Protein AF-0000000085115815 (afdb_homodimer)

Foldseek 3Di:
DQVLLLVVLLVQFPCSVQWDWDWDDDPAEIEIEIEDDPVGVCRCQDDVRVNVVVSLVVVQVVCVPPRHHYYYHYDDPD/DQVLLLVVLLVQFPCSVQWDWDWDDDDAEIEIEIEDDPVGVCRCQDDVRVNVVVSLVVVQVVCVPPRHHYYYHYDDPD

pLDDT: mean 96.05, std 7.08, range [45.34, 98.94]

Sequence (156 aa):
MKPLIETIVKALVDHPEAVAVERREEETAVIYELSVHEDDTGKVIGKQGRTIQAIRTVVAAAAAGSPKRVVVQVKDKGMKPLIETIVKALVDHPEAVAVERREEETAVIYELSVHEDDTGKVIGKQGRTIQAIRTVVAAAAAGSPKRVVVQVKDKG

Nearest PDB structures (foldseek):
  1wh9-assembly1_A  TM=6.709E-01  e=2.114E-03  Homo sapiens
  8q87-assembly1_Ac  TM=7.155E-01  e=1.007E-02  Gallus gallus
  8ove-assembly1_AX  TM=6.582E-01  e=1.007E-02  Trypanosoma brucei brucei
  8rxx-assembly1_SC  TM=6.846E-01  e=1.083E-01  Leishmania major strain Friedlin
  7qiz-assembly1_NA  TM=5.490E-01  e=2.983E-02  Solanum lycopersicum

Solvent-accessible surface area (backbone atoms only — not comparable to full-atom values): 8781 Å² total; per-residue (Å²): 107,68,66,57,52,51,54,56,51,42,54,48,41,90,51,48,87,48,54,44,76,44,82,44,79,55,96,66,32,37,38,37,39,33,37,62,41,80,90,33,48,62,58,50,33,31,79,92,42,48,34,41,50,17,50,42,44,47,50,46,55,43,43,61,85,50,92,47,48,72,42,74,41,74,59,74,74,122,107,67,66,57,53,49,54,56,51,40,55,47,40,90,51,48,87,49,55,43,76,43,83,44,79,54,95,64,31,37,38,36,40,33,38,63,41,79,90,31,48,63,59,50,32,30,79,93,42,48,35,41,50,16,51,43,46,46,50,44,55,43,44,59,85,50,93,47,48,72,44,74,42,73,58,76,75,125

Organism: Geobacillus kaustophilus (strain HTA426) (NCBI:txid235909)

InterPro domains:
  IPR009019 K homology domain superfamily, prokaryotic type [SSF54814] (8-59)
  IPR015946 K homology domain-like, alpha/beta [G3DSA:3.30.300.20] (5-66)
  IPR020627 RNA-binding protein KhpA [MF_00088] (1-75)
  IPR020627 RNA-binding protein KhpA [PTHR34654] (1-76)
  IPR020627 RNA-binding protein KhpA [cd22533] (1-75)

Secondary structure (DSSP, 8-state):
-HHHHHHHHHTT-S-GGG-EEEEEE-SSEEEEEEE--GGGHHHHH-GGGHHHHHHHHHHHHHTTT-SSEEEEEE----/-HHHHHHHHHTT-S-GGG-EEEEEE-SSEEEEEEE--GGGHHHHH-GGGHHHHHHHHHHHHHTTT-SSEEEEEE----

Radius of gyration: 15.49 Å; Cα contacts (8 Å, |Δi|>4): 256; chains: 2; bounding box: 48×34×27 Å

Structure (mmCIF, N/CA/C/O backbone):
data_AF-0000000085115815-model_v1
#
loop_
_entity.id
_entity.type
_entity.pdbx_description
1 polymer 'RNA-binding protein KhpA'
#
loop_
_atom_site.group_PDB
_atom_site.id
_atom_site.type_symbol
_atom_site.label_atom_id
_atom_site.label_alt_id
_atom_site.label_comp_id
_atom_site.label_asym_id
_atom_site.label_entity_id
_atom_site.label_seq_id
_atom_site.pdbx_PDB_ins_code
_atom_site.Cartn_x
_atom_site.Cartn_y
_atom_site.Cartn_z
_atom_site.occupancy
_atom_site.B_iso_or_equiv
_atom_site.auth_seq_id
_atom_site.auth_comp_id
_atom_site.auth_asym_id
_atom_site.auth_atom_id
_atom_site.pdbx_PDB_model_num
ATOM 1 N N . MET A 1 1 ? -7.164 9.344 -1.394 1 93.69 1 MET A N 1
ATOM 2 C CA . MET A 1 1 ? -7.094 8.117 -0.603 1 93.69 1 MET A CA 1
ATOM 3 C C . MET A 1 1 ? -7.75 6.953 -1.338 1 93.69 1 MET A C 1
ATOM 5 O O . MET A 1 1 ? -7.184 5.863 -1.42 1 93.69 1 MET A O 1
ATOM 9 N N . LYS A 1 2 ? -8.914 7.324 -2.055 1 96.12 2 LYS A N 1
ATOM 10 C CA . LYS A 1 2 ? -9.625 6.277 -2.789 1 96.12 2 LYS A CA 1
ATOM 11 C C . LYS A 1 2 ? -8.75 5.688 -3.891 1 96.12 2 LYS A C 1
ATOM 13 O O . LYS A 1 2 ? -8.609 4.469 -3.992 1 96.12 2 LYS A O 1
ATOM 18 N N . PRO A 1 3 ? -8.062 6.539 -4.617 1 97.06 3 PRO A N 1
ATOM 19 C CA . PRO A 1 3 ? -7.215 5.977 -5.672 1 97.06 3 PRO A CA 1
ATOM 20 C C . PRO A 1 3 ? -6.074 5.125 -5.121 1 97.06 3 PRO A C 1
ATOM 22 O O . PRO A 1 3 ? -5.711 4.109 -5.723 1 97.06 3 PRO A O 1
ATOM 25 N N . LEU A 1 4 ? -5.566 5.535 -4.023 1 98.44 4 LEU A N 1
ATOM 26 C CA . LEU A 1 4 ? -4.492 4.773 -3.396 1 98.44 4 LEU A CA 1
ATOM 27 C C . LEU A 1 4 ? -4.973 3.381 -3 1 98.44 4 LEU A C 1
ATOM 29 O O . LEU A 1 4 ? -4.34 2.381 -3.346 1 98.44 4 LEU A O 1
ATOM 33 N N . ILE A 1 5 ? -6.105 3.291 -2.348 1 98.81 5 ILE A N 1
ATOM 34 C CA . ILE A 1 5 ? -6.664 2.014 -1.911 1 98.81 5 ILE A CA 1
ATOM 35 C C . ILE A 1 5 ? -6.934 1.127 -3.125 1 98.81 5 ILE A C 1
ATOM 37 O O . ILE A 1 5 ? -6.555 -0.046 -3.141 1 98.81 5 ILE A O 1
ATOM 41 N N . GLU A 1 6 ? -7.516 1.714 -4.121 1 98.75 6 GLU A N 1
ATOM 42 C CA . GLU A 1 6 ? -7.824 0.949 -5.324 1 98.75 6 GLU A CA 1
ATOM 43 C C . GLU A 1 6 ? -6.551 0.422 -5.984 1 98.75 6 GLU A C 1
ATOM 45 O O . GLU A 1 6 ? -6.492 -0.74 -6.391 1 98.75 6 GLU A O 1
ATOM 50 N N . THR A 1 7 ? -5.559 1.22 -6.055 1 98.62 7 THR A N 1
ATOM 51 C CA . THR A 1 7 ? -4.312 0.809 -6.691 1 98.62 7 THR A CA 1
ATOM 52 C C . THR A 1 7 ? -3.674 -0.348 -5.93 1 98.62 7 THR A C 1
ATOM 54 O O . THR A 1 7 ? -3.266 -1.344 -6.531 1 98.62 7 THR A O 1
ATOM 57 N N . ILE A 1 8 ? -3.645 -0.211 -4.645 1 98.88 8 ILE A N 1
ATOM 58 C CA . ILE A 1 8 ? -3.033 -1.257 -3.832 1 98.88 8 ILE A CA 1
ATOM 59 C C . ILE A 1 8 ? -3.814 -2.559 -3.99 1 98.88 8 ILE A C 1
ATOM 61 O O . ILE A 1 8 ? -3.24 -3.6 -4.316 1 98.88 8 ILE A O 1
ATOM 65 N N . VAL A 1 9 ? -5.121 -2.51 -3.854 1 98.94 9 VAL A N 1
ATOM 66 C CA . VAL A 1 9 ? -5.938 -3.719 -3.818 1 98.94 9 VAL A CA 1
ATOM 67 C C . VAL A 1 9 ? -5.949 -4.375 -5.195 1 98.94 9 VAL A C 1
ATOM 69 O O . VAL A 1 9 ? -5.895 -5.602 -5.305 1 98.94 9 VAL A O 1
ATOM 72 N N . LYS A 1 10 ? -5.973 -3.576 -6.266 1 98.81 10 LYS A N 1
ATOM 73 C CA . LYS A 1 10 ? -5.969 -4.125 -7.621 1 98.81 10 LYS A CA 1
ATOM 74 C C . LYS A 1 10 ? -4.684 -4.91 -7.891 1 98.81 10 LYS A C 1
ATOM 76 O O . LYS A 1 10 ? -4.688 -5.859 -8.672 1 98.81 10 LYS A O 1
ATOM 81 N N . ALA A 1 11 ? -3.652 -4.582 -7.188 1 98.31 11 ALA A N 1
ATOM 82 C CA . ALA A 1 11 ? -2.383 -5.281 -7.367 1 98.31 11 ALA A CA 1
ATOM 83 C C . ALA A 1 11 ? -2.387 -6.625 -6.645 1 98.31 11 ALA A C 1
ATOM 85 O O . ALA A 1 11 ? -1.53 -7.477 -6.898 1 98.31 11 ALA A O 1
ATOM 86 N N . LEU A 1 12 ? -3.352 -6.828 -5.832 1 98.38 12 LEU A N 1
ATOM 87 C CA . LEU A 1 12 ? -3.363 -8.008 -4.969 1 98.38 12 LEU A CA 1
ATOM 88 C C . LEU A 1 12 ? -4.32 -9.062 -5.508 1 98.38 12 LEU A C 1
ATOM 90 O O . LEU A 1 12 ? -4.227 -10.242 -5.141 1 98.38 12 LEU A O 1
ATOM 94 N N . VAL A 1 13 ? -5.223 -8.68 -6.441 1 98.44 13 VAL A N 1
ATOM 95 C CA . VAL A 1 13 ? -6.371 -9.555 -6.664 1 98.44 13 VAL A CA 1
ATOM 96 C C . VAL A 1 13 ? -6.348 -10.086 -8.094 1 98.44 13 VAL A C 1
ATOM 98 O O . VAL A 1 13 ? -5.672 -9.531 -8.961 1 98.44 13 VAL A O 1
ATOM 101 N N . ASP A 1 14 ? -7.141 -11.102 -8.289 1 98.06 14 ASP A N 1
ATOM 102 C CA . ASP A 1 14 ? -7.266 -11.719 -9.602 1 98.06 14 ASP A CA 1
ATOM 103 C C . ASP A 1 14 ? -8.352 -11.039 -10.43 1 98.06 14 ASP A C 1
ATOM 105 O O . ASP A 1 14 ? -8.367 -11.148 -11.656 1 98.06 14 ASP A O 1
ATOM 109 N N . HIS A 1 15 ? -9.344 -10.32 -9.797 1 98.62 15 HIS A N 1
ATOM 110 C CA . HIS A 1 15 ? -10.453 -9.656 -10.477 1 98.62 15 HIS A CA 1
ATOM 111 C C . HIS A 1 15 ? -10.438 -8.156 -10.219 1 98.62 15 HIS A C 1
ATOM 113 O O . HIS A 1 15 ? -11.336 -7.625 -9.57 1 98.62 15 HIS A O 1
ATOM 119 N N . PRO A 1 16 ? -9.461 -7.477 -10.781 1 98.81 16 PRO A N 1
ATOM 120 C CA . PRO A 1 16 ? -9.32 -6.039 -10.523 1 98.81 16 PRO A CA 1
ATOM 121 C C . PRO A 1 16 ? -10.547 -5.242 -10.953 1 98.81 16 PRO A C 1
ATOM 123 O O . PRO A 1 16 ? -10.828 -4.176 -10.398 1 98.81 16 PRO A O 1
ATOM 126 N N . GLU A 1 17 ? -11.258 -5.801 -11.898 1 98.69 17 GLU A N 1
ATOM 127 C CA . GLU A 1 17 ? -12.445 -5.105 -12.398 1 98.69 17 GLU A CA 1
ATOM 128 C C . GLU A 1 17 ? -13.547 -5.07 -11.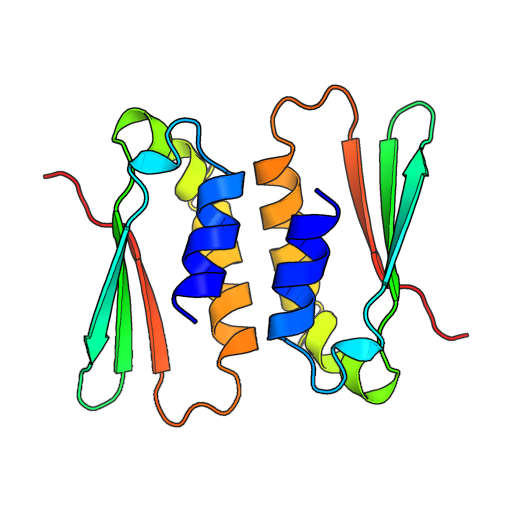336 1 98.69 17 GLU A C 1
ATOM 130 O O . GLU A 1 17 ? -14.469 -4.254 -11.422 1 98.69 17 GLU A O 1
ATOM 135 N N . ALA A 1 18 ? -13.484 -5.902 -10.359 1 98.56 18 ALA A N 1
ATOM 136 C CA . ALA A 1 18 ? -14.5 -6.004 -9.32 1 98.56 18 ALA A CA 1
ATOM 137 C C . ALA A 1 18 ? -14.148 -5.129 -8.117 1 98.56 18 ALA A C 1
ATOM 139 O O . ALA A 1 18 ? -14.93 -5.016 -7.176 1 98.56 18 ALA A O 1
ATOM 140 N N . VAL A 1 19 ? -13.008 -4.488 -8.109 1 98.81 19 VAL A N 1
ATOM 141 C CA . VAL A 1 19 ? -12.578 -3.666 -6.98 1 98.81 19 VAL A CA 1
ATOM 142 C C . VAL A 1 19 ? -13.336 -2.34 -6.988 1 98.81 1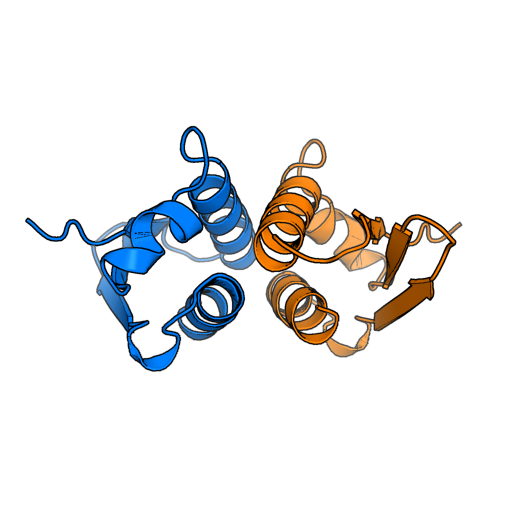9 VAL A C 1
ATOM 144 O O . VAL A 1 19 ? -13.367 -1.643 -8.008 1 98.81 19 VAL A O 1
ATOM 147 N N . ALA A 1 20 ? -13.961 -2.096 -5.906 1 98.38 20 ALA A N 1
ATOM 148 C CA . ALA A 1 20 ? -14.648 -0.818 -5.723 1 98.38 20 ALA A CA 1
ATOM 149 C C . ALA A 1 20 ? -14.438 -0.284 -4.309 1 98.38 20 ALA A C 1
ATOM 151 O O . ALA A 1 20 ? -14.336 -1.058 -3.354 1 98.38 20 ALA A O 1
ATOM 152 N N . VAL A 1 21 ? -14.344 0.979 -4.223 1 98.56 21 VAL A N 1
ATOM 153 C CA . VAL A 1 21 ? -14.227 1.658 -2.938 1 98.56 21 VAL A CA 1
ATOM 154 C C . VAL A 1 21 ? -15.32 2.721 -2.814 1 98.56 21 VAL A C 1
ATOM 156 O O . VAL A 1 21 ? -15.461 3.58 -3.689 1 98.56 21 VAL A O 1
ATOM 159 N N . GLU A 1 22 ? -16.062 2.592 -1.783 1 97.88 22 GLU A N 1
ATOM 160 C CA . GLU A 1 22 ? -17.047 3.613 -1.464 1 97.88 22 GLU A CA 1
ATOM 161 C C . GLU A 1 22 ? -16.609 4.469 -0.284 1 97.88 22 GLU A C 1
ATOM 163 O O . GLU A 1 22 ? -16.047 3.953 0.689 1 97.88 22 GLU A O 1
ATOM 168 N N . ARG A 1 23 ? -16.891 5.754 -0.469 1 97.31 23 ARG A N 1
ATOM 169 C CA . ARG A 1 23 ? -16.5 6.695 0.579 1 97.31 23 ARG A CA 1
ATOM 170 C C . ARG A 1 23 ? -17.719 7.168 1.362 1 97.31 23 ARG A C 1
ATOM 172 O O . ARG A 1 23 ? -18.719 7.605 0.773 1 97.31 23 ARG A O 1
ATOM 179 N N . ARG A 1 24 ? -17.688 6.895 2.662 1 96 24 ARG A N 1
ATOM 180 C CA . ARG A 1 24 ? -18.703 7.453 3.564 1 96 24 ARG A CA 1
ATOM 181 C C . ARG A 1 24 ? -18.047 8.336 4.625 1 96 24 ARG A C 1
ATOM 183 O O . ARG A 1 24 ? -17.016 7.973 5.195 1 96 24 ARG A O 1
ATOM 190 N N . GLU A 1 25 ? -18.719 9.508 4.773 1 94.69 25 GLU A N 1
ATOM 191 C CA . GLU A 1 25 ? -18.172 10.43 5.766 1 94.69 25 GLU A CA 1
ATOM 192 C C . GLU A 1 25 ? -19.078 10.516 6.992 1 94.69 25 GLU A C 1
ATOM 194 O O . GLU A 1 25 ? -20.297 10.617 6.863 1 94.69 25 GLU A O 1
ATOM 199 N N . GLU A 1 26 ? -18.469 10.266 8.07 1 95.19 26 GLU A N 1
ATOM 200 C CA . GLU A 1 26 ? -19.109 10.477 9.359 1 95.19 26 GLU A CA 1
ATOM 201 C C . GLU A 1 26 ? -18.547 11.711 10.062 1 95.19 26 GLU A C 1
ATOM 203 O O . GLU A 1 26 ? -17.703 12.414 9.516 1 95.19 26 GLU A O 1
ATOM 208 N N . GLU A 1 27 ? -19.078 12.047 11.203 1 94.5 27 GLU A N 1
ATOM 209 C CA . GLU A 1 27 ? -18.688 13.242 11.945 1 94.5 27 GLU A CA 1
ATOM 210 C C . GLU A 1 27 ? -17.188 13.234 12.25 1 94.5 27 GLU A C 1
ATOM 212 O O . GLU A 1 27 ? -16.5 14.234 12.039 1 94.5 27 GLU A O 1
ATOM 217 N N . THR A 1 28 ? -16.688 12.141 12.633 1 94.56 28 THR A N 1
ATOM 218 C CA . THR A 1 28 ? -15.32 12.141 13.141 1 94.56 28 THR A CA 1
ATOM 219 C C . THR A 1 28 ? -14.43 11.242 12.289 1 94.56 28 THR A C 1
ATOM 221 O O . THR A 1 28 ? -13.234 11.102 12.562 1 94.56 28 THR A O 1
ATOM 224 N N . ALA A 1 29 ? -15.109 10.633 11.219 1 96.44 29 ALA A N 1
ATOM 225 C CA . ALA A 1 29 ? -14.297 9.688 10.453 1 96.44 29 ALA A CA 1
ATOM 226 C C . ALA A 1 29 ? -14.727 9.641 8.992 1 96.44 29 ALA A C 1
ATOM 228 O O . ALA A 1 29 ? -15.867 9.977 8.664 1 96.44 29 ALA A O 1
ATOM 229 N N . VAL A 1 30 ? -13.812 9.359 8.148 1 97.19 30 VAL A N 1
ATOM 230 C CA . VAL A 1 30 ? -14.078 8.977 6.77 1 97.19 30 VAL A CA 1
ATOM 231 C C . VAL A 1 30 ? -13.875 7.473 6.602 1 97.19 30 VAL A C 1
ATOM 233 O O . VAL A 1 30 ? -12.812 6.945 6.938 1 97.19 30 VAL A O 1
ATOM 236 N N . ILE A 1 31 ? -14.93 6.762 6.137 1 97.81 31 ILE A N 1
ATOM 237 C CA . ILE A 1 31 ? -14.883 5.312 5.98 1 97.81 31 ILE A CA 1
ATOM 238 C C . ILE A 1 31 ? -14.781 4.957 4.5 1 97.81 31 ILE A C 1
ATOM 240 O O . ILE A 1 31 ? -15.586 5.418 3.686 1 97.81 31 ILE A O 1
ATOM 244 N N . TYR A 1 32 ? -13.758 4.238 4.188 1 98.31 32 TYR A N 1
ATOM 245 C CA . TYR A 1 32 ? -13.633 3.639 2.863 1 98.31 32 TYR A CA 1
ATOM 246 C C . TYR A 1 32 ? -14 2.162 2.895 1 98.31 32 TYR A C 1
ATOM 248 O O . TYR A 1 32 ? -13.289 1.35 3.49 1 98.31 32 TYR A O 1
ATOM 256 N N . GLU A 1 33 ? -15.086 1.868 2.232 1 98.56 33 GLU A N 1
ATOM 257 C CA . GLU A 1 33 ? -15.555 0.489 2.156 1 98.56 33 GLU A CA 1
ATOM 258 C C . GLU A 1 33 ? -15.094 -0.185 0.87 1 98.56 33 GLU A C 1
ATOM 260 O O . GLU A 1 33 ? -15.438 0.258 -0.229 1 98.56 33 GLU A O 1
ATOM 265 N N . LEU A 1 34 ? -14.445 -1.271 1.102 1 98.75 34 LEU A N 1
ATOM 266 C CA . LEU A 1 34 ? -13.812 -1.987 -0 1 98.75 34 LEU A CA 1
ATOM 267 C C . LEU A 1 34 ? -14.641 -3.203 -0.404 1 98.75 34 LEU A C 1
ATOM 269 O O . LEU A 1 34 ? -15.016 -4.012 0.447 1 98.75 34 LEU A O 1
ATOM 273 N N . SER A 1 35 ? -14.914 -3.262 -1.724 1 98.56 35 SER A N 1
ATOM 274 C CA . SER A 1 35 ? -15.547 -4.438 -2.305 1 98.56 35 SER A CA 1
ATOM 275 C C . SER A 1 35 ? -14.625 -5.129 -3.307 1 98.56 35 SER A C 1
ATOM 277 O O . SER A 1 35 ? -14.008 -4.469 -4.145 1 98.56 35 SER A O 1
ATOM 279 N N . VAL A 1 36 ? -14.594 -6.449 -3.133 1 98.69 36 VAL A N 1
ATOM 280 C CA . VAL A 1 36 ? -13.797 -7.262 -4.047 1 98.69 36 VAL A CA 1
ATOM 281 C C . VAL A 1 36 ? -14.57 -8.516 -4.445 1 98.69 36 VAL A C 1
ATOM 283 O O . VAL A 1 36 ? -15.609 -8.82 -3.855 1 98.69 36 VAL A O 1
ATOM 286 N N . HIS A 1 37 ? -14.086 -9.148 -5.477 1 98.31 37 HIS A N 1
ATOM 287 C CA . HIS A 1 37 ? -14.656 -10.438 -5.832 1 98.31 37 HIS A CA 1
ATOM 288 C C . HIS A 1 37 ? -14.539 -11.43 -4.676 1 98.31 37 HIS A C 1
ATOM 290 O O . HIS A 1 37 ? -13.539 -11.438 -3.957 1 98.31 37 HIS A O 1
ATOM 296 N N . GLU A 1 38 ? -15.508 -12.328 -4.543 1 97.56 38 GLU A N 1
ATOM 297 C CA . GLU A 1 38 ? -15.539 -13.273 -3.438 1 97.56 38 GLU A CA 1
ATOM 298 C C . GLU A 1 38 ? -14.305 -14.164 -3.438 1 97.56 38 GLU A C 1
ATOM 300 O O . GLU A 1 38 ? -13.789 -14.523 -2.375 1 97.56 38 GLU A O 1
ATOM 305 N N . ASP A 1 39 ? -13.828 -14.484 -4.555 1 97.5 39 ASP A N 1
ATOM 306 C CA . ASP A 1 39 ? -12.664 -15.359 -4.695 1 97.5 39 ASP A CA 1
ATOM 307 C C . ASP A 1 39 ? -11.398 -14.664 -4.203 1 97.5 39 ASP A C 1
ATOM 309 O O . ASP A 1 39 ? -10.375 -15.32 -3.977 1 97.5 39 ASP A O 1
ATOM 313 N N . ASP A 1 40 ? -11.484 -13.258 -4.098 1 97.88 40 ASP A N 1
ATOM 314 C CA . ASP A 1 40 ? -10.281 -12.477 -3.818 1 97.88 40 ASP A CA 1
ATOM 315 C C . ASP A 1 40 ? -10.242 -12.031 -2.359 1 97.88 40 ASP A C 1
ATOM 317 O O . ASP A 1 40 ? -9.25 -11.461 -1.905 1 97.88 40 ASP A O 1
ATOM 321 N N . THR A 1 41 ? -11.273 -12.305 -1.562 1 97.94 41 THR A N 1
ATOM 322 C CA . THR A 1 41 ? -11.367 -11.805 -0.194 1 97.94 41 THR A CA 1
ATOM 323 C C . THR A 1 41 ? -10.195 -12.297 0.646 1 97.94 41 THR A C 1
ATOM 325 O O . THR A 1 41 ? -9.602 -11.531 1.407 1 97.94 41 THR A O 1
ATOM 328 N N . GLY A 1 42 ? -9.844 -13.516 0.434 1 97.31 42 GLY A N 1
ATOM 329 C CA . GLY A 1 42 ? -8.727 -14.086 1.177 1 97.31 42 GLY A CA 1
ATOM 330 C C . GLY A 1 42 ? -7.41 -13.398 0.885 1 97.31 42 GLY A C 1
ATOM 331 O O . GLY A 1 42 ? -6.59 -13.211 1.785 1 97.31 42 GLY A O 1
ATOM 332 N N . LYS A 1 43 ? -7.227 -12.914 -0.299 1 97.44 43 LYS A N 1
ATOM 333 C CA . LYS A 1 43 ? -6 -12.227 -0.693 1 97.44 43 LYS A CA 1
ATOM 334 C C . LYS A 1 43 ? -5.922 -10.836 -0.076 1 97.44 43 LYS A C 1
ATOM 336 O O . LYS A 1 43 ? -4.84 -10.375 0.295 1 97.44 43 LYS A O 1
ATOM 341 N N . VAL A 1 44 ? -7.035 -10.219 0.047 1 98.56 44 VAL A N 1
ATOM 342 C CA . VAL A 1 44 ? -7.082 -8.859 0.575 1 98.56 44 VAL A CA 1
ATOM 343 C C . VAL A 1 44 ? -6.93 -8.891 2.094 1 98.56 44 VAL A C 1
ATOM 345 O O . VAL A 1 44 ? -6.234 -8.055 2.672 1 98.56 44 VAL A O 1
ATOM 348 N N . ILE A 1 45 ? -7.574 -9.867 2.697 1 98.38 45 ILE A N 1
ATOM 349 C CA . ILE A 1 45 ? -7.512 -9.969 4.152 1 98.38 45 ILE A CA 1
ATOM 350 C C . ILE A 1 45 ? -6.141 -10.492 4.57 1 98.38 45 ILE A C 1
ATOM 352 O O . ILE A 1 45 ? -5.492 -9.93 5.453 1 98.38 45 ILE A O 1
ATOM 356 N N . GLY A 1 46 ? -5.641 -11.57 3.91 1 97.62 46 GLY A N 1
ATOM 357 C CA . GLY A 1 46 ? -4.379 -12.219 4.238 1 97.62 46 GLY A CA 1
ATOM 358 C C . GLY A 1 46 ? -4.473 -13.125 5.449 1 97.62 46 GLY A C 1
ATOM 359 O O . GLY A 1 46 ? -5.453 -13.078 6.199 1 97.62 46 GLY A O 1
ATOM 360 N N . LYS A 1 47 ? -3.439 -13.953 5.57 1 96.62 47 LYS A N 1
ATOM 361 C CA . LYS A 1 47 ? -3.381 -14.828 6.738 1 96.62 47 LYS A CA 1
ATOM 362 C C . LYS A 1 47 ? -3.395 -14.023 8.031 1 96.62 47 LYS A C 1
ATOM 364 O O . LYS A 1 47 ? -2.604 -13.094 8.203 1 96.62 47 LYS A O 1
ATOM 369 N N . GLN A 1 48 ? -4.406 -14.289 8.891 1 97.69 48 GLN A N 1
ATOM 370 C CA . GLN A 1 48 ? -4.559 -13.609 10.172 1 97.69 48 GLN A CA 1
ATOM 371 C C . GLN A 1 48 ? -4.793 -12.109 9.977 1 97.69 48 GLN A C 1
ATOM 373 O O . GLN A 1 48 ? -4.355 -11.297 10.789 1 97.69 48 GLN A O 1
ATOM 378 N N . GLY A 1 49 ? -5.293 -11.664 8.891 1 98.31 49 GLY A N 1
ATOM 379 C CA . GLY A 1 49 ? -5.605 -10.273 8.609 1 98.31 49 GLY A CA 1
ATOM 380 C C . GLY A 1 49 ? -4.371 -9.422 8.359 1 98.31 49 GLY A C 1
ATOM 381 O O . GLY A 1 49 ? 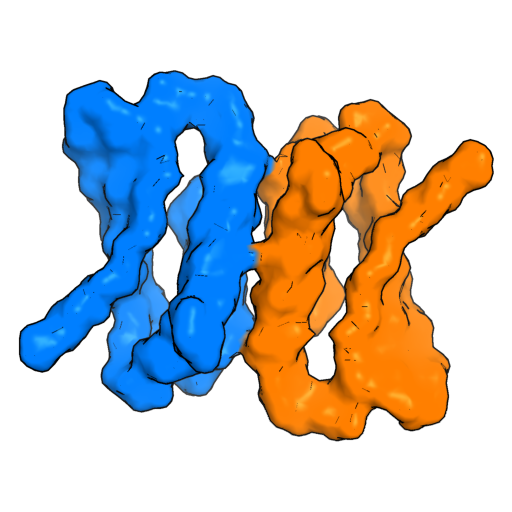-4.422 -8.195 8.484 1 98.31 49 GLY A O 1
ATOM 382 N N . ARG A 1 50 ? -3.32 -9.977 7.984 1 98.56 50 ARG A N 1
ATOM 383 C CA . ARG A 1 50 ? -2.041 -9.281 7.875 1 98.56 50 ARG A CA 1
ATOM 384 C C . ARG A 1 50 ? -2.055 -8.297 6.711 1 98.56 50 ARG A C 1
ATOM 386 O O . ARG A 1 50 ? -1.59 -7.16 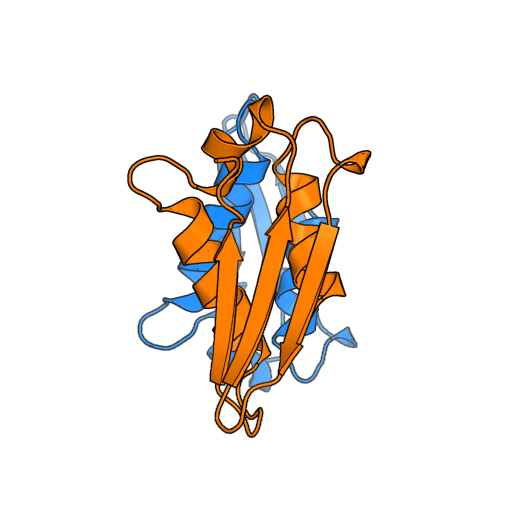6.852 1 98.56 50 ARG A O 1
ATOM 393 N N . THR A 1 51 ? -2.578 -8.664 5.652 1 98.81 51 THR A N 1
ATOM 394 C CA . THR A 1 51 ? -2.549 -7.812 4.469 1 98.81 51 THR A CA 1
ATOM 395 C C . THR A 1 51 ? -3.479 -6.617 4.645 1 98.81 51 THR A C 1
ATOM 397 O O . THR A 1 51 ? -3.094 -5.477 4.367 1 98.81 51 THR A O 1
ATOM 400 N N . ILE A 1 52 ? -4.691 -6.848 5.168 1 98.88 52 ILE A N 1
ATOM 401 C CA . ILE A 1 52 ? -5.645 -5.758 5.34 1 98.88 52 ILE A CA 1
ATOM 402 C C . ILE A 1 52 ? -5.133 -4.785 6.398 1 98.88 52 ILE A C 1
ATOM 404 O O . ILE A 1 52 ? -5.328 -3.572 6.281 1 98.88 52 ILE A O 1
ATOM 408 N N . GLN A 1 53 ? -4.438 -5.281 7.348 1 98.88 53 GLN A N 1
ATOM 409 C CA . GLN A 1 53 ? -3.848 -4.402 8.352 1 98.88 53 GLN A CA 1
ATOM 410 C C . GLN A 1 53 ? -2.727 -3.559 7.754 1 98.88 53 GLN A C 1
ATOM 412 O O . GLN A 1 53 ? -2.584 -2.381 8.094 1 98.88 53 GLN A O 1
ATOM 417 N N . ALA A 1 54 ? -1.979 -4.164 6.852 1 98.94 54 ALA A N 1
ATOM 418 C CA . ALA A 1 54 ? -0.92 -3.418 6.18 1 98.94 54 ALA A CA 1
ATOM 419 C C . ALA A 1 54 ? -1.501 -2.307 5.309 1 98.94 54 ALA A C 1
ATOM 421 O O . ALA A 1 54 ? -0.993 -1.184 5.305 1 98.94 54 ALA A O 1
ATOM 422 N N . ILE A 1 55 ? -2.568 -2.629 4.629 1 98.94 55 ILE A N 1
ATOM 423 C CA . ILE A 1 55 ? -3.24 -1.63 3.805 1 98.94 55 ILE A CA 1
ATOM 424 C C . ILE A 1 55 ? -3.742 -0.488 4.688 1 98.94 55 ILE A C 1
ATOM 426 O O . ILE A 1 55 ? -3.518 0.686 4.383 1 98.94 55 ILE A O 1
ATOM 430 N N . ARG A 1 56 ? -4.348 -0.834 5.789 1 98.81 56 ARG A N 1
ATOM 431 C CA . ARG A 1 56 ? -4.848 0.176 6.719 1 98.81 56 ARG A CA 1
ATOM 432 C C . ARG A 1 56 ? -3.711 1.041 7.25 1 98.81 56 ARG A C 1
ATOM 434 O O . ARG A 1 56 ? -3.857 2.258 7.379 1 98.81 56 ARG A O 1
ATOM 441 N N . THR A 1 57 ? -2.561 0.471 7.531 1 98.81 57 THR A N 1
ATOM 442 C CA . THR A 1 57 ? -1.407 1.217 8.023 1 98.81 57 THR A CA 1
ATOM 443 C C . THR A 1 57 ? -0.909 2.199 6.965 1 98.81 57 THR A C 1
ATOM 445 O O . THR A 1 57 ? -0.642 3.363 7.27 1 98.81 57 THR A O 1
ATOM 448 N N . VAL A 1 58 ? -0.824 1.729 5.734 1 98.75 58 VAL A N 1
ATOM 449 C CA . VAL A 1 58 ? -0.385 2.586 4.641 1 98.75 58 VAL A CA 1
ATOM 450 C C . VAL A 1 58 ? -1.368 3.74 4.461 1 98.75 58 VAL A C 1
ATOM 452 O O . VAL A 1 58 ? -0.959 4.895 4.316 1 98.75 58 VAL A O 1
ATOM 455 N N . VAL A 1 59 ? -2.648 3.439 4.543 1 98.56 59 VAL A N 1
ATOM 456 C CA . VAL A 1 59 ? -3.684 4.449 4.34 1 98.56 59 VAL A CA 1
ATOM 457 C C . VAL A 1 59 ? -3.656 5.453 5.488 1 98.56 59 VAL A C 1
ATOM 459 O O . VAL A 1 59 ? -3.752 6.664 5.266 1 98.56 59 VAL A O 1
ATOM 462 N N . ALA A 1 60 ? -3.473 4.953 6.68 1 97.81 60 ALA A N 1
ATOM 463 C CA . ALA A 1 60 ? -3.377 5.848 7.832 1 97.81 60 ALA A CA 1
ATOM 464 C C . ALA A 1 60 ? -2.176 6.777 7.703 1 97.81 60 ALA A C 1
ATOM 466 O O . ALA A 1 60 ? -2.271 7.969 8.008 1 97.81 60 ALA A O 1
ATOM 467 N N . ALA A 1 61 ? -1.089 6.246 7.27 1 97.81 61 ALA A N 1
ATOM 468 C CA . ALA A 1 61 ? 0.112 7.059 7.09 1 97.81 61 ALA A CA 1
ATOM 469 C C . ALA A 1 61 ? -0.1 8.117 6.016 1 97.81 61 ALA A C 1
ATOM 471 O O . ALA A 1 61 ? 0.331 9.266 6.168 1 97.81 61 ALA A O 1
ATOM 472 N N . ALA A 1 62 ? -0.779 7.734 4.98 1 97.56 62 ALA A N 1
ATOM 473 C CA . ALA A 1 62 ? -1.059 8.664 3.889 1 97.56 62 ALA A CA 1
ATOM 474 C C . ALA A 1 62 ? -2.025 9.758 4.332 1 97.56 62 ALA A C 1
ATOM 476 O O . ALA A 1 62 ? -1.977 10.883 3.824 1 97.56 62 ALA A O 1
ATOM 477 N N . ALA A 1 63 ? -2.84 9.398 5.25 1 96.31 63 ALA A N 1
ATOM 478 C CA . ALA A 1 63 ? -3.865 10.328 5.727 1 96.31 63 ALA A CA 1
ATOM 479 C C . ALA A 1 63 ? -3.352 11.156 6.898 1 96.31 63 ALA A C 1
ATOM 481 O O . ALA A 1 63 ? -4.117 11.891 7.531 1 96.31 63 ALA A O 1
ATOM 482 N N . ALA A 1 64 ? -2.023 10.945 7.109 1 91.25 64 ALA A N 1
ATOM 483 C CA . ALA A 1 64 ? -1.459 11.703 8.219 1 91.25 64 ALA A CA 1
ATOM 484 C C . ALA A 1 64 ? -1.68 13.203 8.039 1 91.25 64 ALA A C 1
ATOM 486 O O . ALA A 1 64 ? -1.444 13.742 6.949 1 91.25 64 ALA A O 1
ATOM 487 N N . GLY A 1 65 ? -2.332 13.812 8.961 1 87.06 65 GLY A N 1
ATOM 488 C CA . GLY A 1 65 ? -2.635 15.227 8.891 1 87.06 65 GLY A CA 1
ATOM 489 C C . GLY A 1 65 ? -4.086 15.516 8.555 1 87.06 65 GLY A C 1
ATOM 490 O O . GLY A 1 65 ? -4.512 16.672 8.555 1 87.06 65 GLY A O 1
ATOM 491 N N . SER A 1 66 ? -4.77 14.531 8.039 1 87.94 66 SER A N 1
ATOM 492 C CA . SER A 1 66 ? -6.191 14.695 7.746 1 87.94 66 SER A CA 1
ATOM 493 C C . SER A 1 66 ? -6.969 15.094 8.992 1 87.94 66 SER A C 1
ATOM 495 O O . SER A 1 66 ? -6.664 14.633 10.094 1 87.94 66 SER A O 1
ATOM 497 N N . PRO A 1 67 ? -7.824 15.891 8.797 1 90.5 67 PRO A N 1
ATOM 498 C CA . PRO A 1 67 ? -8.609 16.344 9.945 1 90.5 67 PRO A CA 1
ATOM 499 C C . PRO A 1 67 ? -9.445 15.234 10.57 1 90.5 67 PRO A C 1
ATOM 501 O O . PRO A 1 67 ? -9.781 15.305 11.758 1 90.5 67 PRO A O 1
ATOM 504 N N . LYS A 1 68 ? -9.828 14.242 9.742 1 93.69 68 LYS A N 1
ATOM 505 C CA . LYS A 1 68 ? -10.641 13.133 10.234 1 93.69 68 LYS A CA 1
ATOM 506 C C . LYS A 1 68 ? -9.859 11.82 10.188 1 93.69 68 LYS A C 1
ATOM 508 O O . LYS A 1 68 ? -8.945 11.672 9.383 1 93.69 68 LYS A O 1
ATOM 513 N N . ARG A 1 69 ? -10.344 10.914 11.102 1 95.44 69 ARG A N 1
ATOM 514 C CA . ARG A 1 69 ? -9.828 9.555 11.086 1 95.44 69 ARG A CA 1
ATOM 515 C C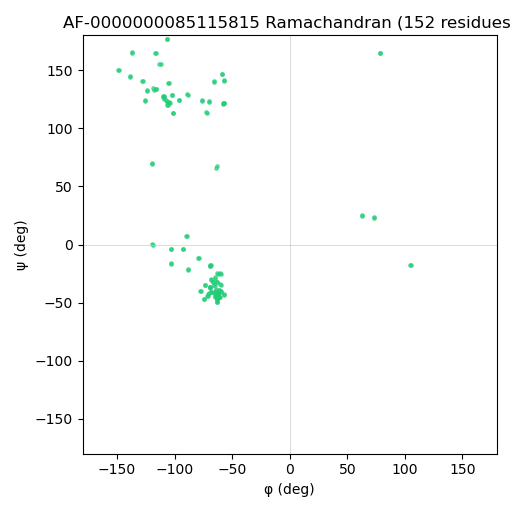 . ARG A 1 69 ? -10.211 8.836 9.797 1 95.44 69 ARG A C 1
ATOM 517 O O . ARG A 1 69 ? -11.328 8.992 9.305 1 95.44 69 ARG A O 1
ATOM 524 N N . VAL A 1 70 ? -9.289 8.07 9.273 1 97.5 70 VAL A N 1
ATOM 525 C CA . VAL A 1 70 ? -9.562 7.309 8.055 1 97.5 70 VAL A CA 1
ATOM 526 C C . VAL A 1 70 ? -9.648 5.82 8.391 1 97.5 70 VAL A C 1
ATOM 528 O O . VAL A 1 70 ? -8.758 5.273 9.047 1 97.5 70 VAL A O 1
ATOM 531 N N . VAL A 1 71 ? -10.742 5.195 7.961 1 97.31 71 VAL A N 1
ATOM 532 C CA . VAL A 1 71 ? -10.977 3.781 8.234 1 97.31 71 VAL A CA 1
ATOM 533 C C . VAL A 1 71 ? -11.195 3.027 6.926 1 97.31 71 VAL A C 1
ATOM 535 O O . VAL A 1 71 ? -11.945 3.48 6.062 1 97.31 71 VAL A O 1
ATOM 538 N N . VAL A 1 72 ? -10.531 1.943 6.801 1 98.44 72 VAL A N 1
ATOM 539 C CA . VAL A 1 72 ? -10.742 1.046 5.672 1 98.44 72 VAL A CA 1
ATOM 540 C C . VAL A 1 72 ? -11.438 -0.229 6.145 1 98.44 72 VAL A C 1
ATOM 542 O O . VAL A 1 72 ? -10.977 -0.88 7.086 1 98.44 72 VAL A O 1
ATOM 545 N N . GLN A 1 73 ? -12.508 -0.53 5.492 1 97.69 73 GLN A N 1
ATOM 546 C CA . GLN A 1 73 ? -13.258 -1.74 5.82 1 97.69 73 GLN A CA 1
ATOM 547 C C . GLN A 1 73 ? -13.508 -2.586 4.574 1 97.69 73 GLN A C 1
ATOM 549 O O . GLN A 1 73 ? -13.781 -2.051 3.5 1 97.69 73 GLN A O 1
ATOM 554 N N . VAL A 1 74 ? -13.398 -3.879 4.754 1 97.56 74 VAL A N 1
ATOM 555 C CA . VAL A 1 74 ? -13.766 -4.793 3.68 1 97.56 74 VAL A CA 1
ATOM 556 C C . VAL A 1 74 ? -15.25 -5.141 3.781 1 97.56 74 VAL A C 1
ATOM 558 O O . VAL A 1 74 ? -15.727 -5.535 4.848 1 97.56 74 VAL A O 1
ATOM 561 N N . LYS A 1 75 ? -15.859 -4.973 2.674 1 94.06 75 LYS A N 1
ATOM 562 C CA . LYS A 1 75 ? -17.297 -5.266 2.648 1 94.06 75 LYS A CA 1
ATOM 563 C C . LYS A 1 75 ? -17.547 -6.766 2.773 1 94.06 75 LYS A C 1
ATOM 565 O O . LYS A 1 75 ? -16.938 -7.566 2.062 1 94.06 75 LYS A O 1
ATOM 570 N N . ASP A 1 76 ? -18.328 -7.145 3.801 1 81.56 76 ASP A N 1
ATOM 571 C CA . ASP A 1 76 ? -18.719 -8.531 4.031 1 81.56 76 ASP A CA 1
ATOM 572 C C . ASP A 1 76 ? -19.734 -9 2.998 1 81.56 76 ASP A C 1
ATOM 574 O O . ASP A 1 76 ? -20.594 -8.219 2.57 1 81.56 76 ASP A O 1
ATOM 578 N N . LYS A 1 77 ? -19.375 -9.961 2.117 1 71.62 77 LYS A N 1
ATOM 579 C CA . LYS A 1 77 ? -20.453 -10.484 1.293 1 71.62 77 LYS A CA 1
ATOM 580 C C . LYS A 1 77 ? -21.5 -11.195 2.148 1 71.62 77 LYS A C 1
ATOM 582 O O . LYS A 1 77 ? -21.156 -12.023 2.994 1 71.62 77 LYS A O 1
ATOM 587 N N . GLY A 1 78 ? -22.219 -10.734 2.947 1 45.91 78 GLY A N 1
ATOM 588 C CA . GLY A 1 78 ? -23.219 -11.602 3.547 1 45.91 78 GLY A CA 1
ATOM 589 C C . GLY A 1 78 ? -23.172 -13.023 3.008 1 45.91 78 GLY A C 1
ATOM 590 O O . GLY A 1 78 ? -22.672 -13.258 1.905 1 45.91 78 GLY A O 1
ATOM 591 N N . MET B 1 1 ? 5.461 -4.352 -9.891 1 93.69 1 MET B N 1
ATOM 592 C CA . MET B 1 1 ? 5.777 -4.133 -8.477 1 93.69 1 MET B CA 1
ATOM 593 C C . MET B 1 1 ? 6.34 -2.734 -8.258 1 93.69 1 MET B C 1
ATOM 595 O O . MET B 1 1 ? 5.918 -2.023 -7.348 1 93.69 1 MET B O 1
ATOM 599 N N . LYS B 1 2 ? 7.191 -2.283 -9.305 1 96.12 2 LYS B N 1
ATOM 600 C CA . LYS B 1 2 ? 7.793 -0.959 -9.18 1 96.12 2 LYS B CA 1
ATOM 601 C C . LYS B 1 2 ? 6.727 0.131 -9.172 1 96.12 2 LYS B C 1
ATOM 603 O O . LYS B 1 2 ? 6.727 0.997 -8.297 1 96.12 2 LYS B O 1
ATOM 608 N N . PRO B 1 3 ? 5.758 0.003 -10.039 1 97.06 3 PRO B N 1
ATOM 609 C CA . PRO B 1 3 ? 4.727 1.045 -10.031 1 97.06 3 PRO B CA 1
ATOM 610 C C . PRO B 1 3 ? 3.91 1.055 -8.742 1 97.06 3 PRO B C 1
ATOM 612 O O . PRO B 1 3 ? 3.52 2.121 -8.258 1 97.06 3 PRO B O 1
ATOM 615 N N . LEU B 1 4 ? 3.695 -0.087 -8.227 1 98.44 4 LEU B N 1
ATOM 616 C CA . LEU B 1 4 ? 2.951 -0.184 -6.98 1 98.44 4 LEU B CA 1
ATOM 617 C C . LEU B 1 4 ? 3.701 0.508 -5.844 1 98.44 4 LEU B C 1
ATOM 619 O O . LEU B 1 4 ? 3.131 1.341 -5.137 1 98.44 4 LEU B O 1
ATOM 623 N N . ILE B 1 5 ? 4.98 0.24 -5.703 1 98.81 5 ILE B N 1
ATOM 624 C CA . ILE B 1 5 ? 5.801 0.834 -4.652 1 98.81 5 ILE B CA 1
ATOM 625 C C . ILE B 1 5 ? 5.824 2.354 -4.812 1 98.81 5 ILE B C 1
ATOM 627 O O . ILE B 1 5 ? 5.613 3.09 -3.848 1 98.81 5 ILE B O 1
ATOM 631 N N . GLU B 1 6 ? 6.012 2.773 -6.02 1 98.75 6 GLU B N 1
ATOM 632 C CA . GLU B 1 6 ? 6.062 4.207 -6.277 1 98.75 6 GLU B CA 1
ATOM 633 C C . GLU B 1 6 ? 4.734 4.875 -5.934 1 98.75 6 GLU B C 1
ATOM 635 O O . GLU B 1 6 ? 4.711 5.938 -5.305 1 98.75 6 GLU B O 1
ATOM 640 N N . THR B 1 7 ? 3.668 4.266 -6.285 1 98.62 7 THR B N 1
ATOM 641 C CA . THR B 1 7 ? 2.357 4.84 -6.016 1 98.62 7 THR B CA 1
ATOM 642 C C . THR B 1 7 ? 2.117 4.965 -4.512 1 98.62 7 THR B C 1
ATOM 644 O O . THR B 1 7 ? 1.689 6.012 -4.027 1 98.62 7 THR B O 1
ATOM 647 N N . ILE B 1 8 ? 2.436 3.924 -3.818 1 98.88 8 ILE B N 1
ATOM 648 C CA . ILE B 1 8 ? 2.223 3.936 -2.375 1 98.88 8 ILE B CA 1
ATOM 649 C C . ILE B 1 8 ? 3.09 5.02 -1.735 1 98.88 8 ILE B C 1
ATOM 651 O O . ILE B 1 8 ? 2.584 5.875 -1.003 1 98.88 8 ILE B O 1
ATOM 655 N N . VAL B 1 9 ? 4.367 5.059 -2.057 1 98.94 9 VAL B N 1
ATOM 656 C CA . VAL B 1 9 ? 5.312 5.941 -1.377 1 98.94 9 VAL B CA 1
ATOM 657 C C . VAL B 1 9 ? 5.016 7.395 -1.739 1 98.94 9 VAL B C 1
ATOM 659 O O . VAL B 1 9 ? 5.094 8.281 -0.886 1 98.94 9 VAL B O 1
ATOM 662 N N . LYS B 1 10 ? 4.617 7.656 -2.99 1 98.81 10 LYS B N 1
ATOM 663 C CA . LYS B 1 10 ? 4.301 9.016 -3.412 1 98.81 10 LYS B CA 1
ATOM 664 C C . LYS B 1 10 ? 3.107 9.57 -2.633 1 98.81 10 LYS B C 1
ATOM 666 O O . LYS B 1 10 ? 3.006 10.781 -2.418 1 98.81 10 LYS B O 1
ATOM 671 N N . ALA B 1 11 ? 2.295 8.703 -2.15 1 98.31 11 ALA B N 1
ATOM 672 C CA . ALA B 1 11 ? 1.127 9.133 -1.385 1 98.31 11 ALA B CA 1
ATOM 673 C C . ALA B 1 11 ? 1.513 9.492 0.047 1 98.31 11 ALA B C 1
ATOM 675 O O . ALA B 1 11 ? 0.738 10.133 0.762 1 98.31 11 ALA B O 1
ATOM 676 N N . LEU B 1 12 ? 2.682 9.156 0.423 1 98.38 12 LEU B N 1
ATOM 677 C CA . LEU B 1 12 ? 3.094 9.305 1.814 1 98.38 12 LEU B CA 1
ATOM 678 C C . LEU B 1 12 ? 3.988 10.523 1.989 1 98.38 12 LEU B C 1
ATOM 680 O O . LEU B 1 12 ? 4.152 11.023 3.104 1 98.38 12 LEU B O 1
ATOM 684 N N . VAL B 1 13 ? 4.543 11.062 0.878 1 98.44 13 VAL B N 1
ATOM 685 C CA . VAL B 1 13 ? 5.684 11.953 1.057 1 98.44 13 VAL B CA 1
ATOM 686 C C . VAL B 1 13 ? 5.324 13.359 0.582 1 98.44 13 VAL B C 1
ATOM 688 O O . VAL B 1 13 ? 4.359 13.539 -0.163 1 98.44 13 VAL B O 1
ATOM 691 N N . ASP B 1 14 ? 6.148 14.281 0.984 1 98.06 14 ASP B N 1
ATOM 692 C CA . ASP B 1 14 ? 5.973 15.672 0.599 1 98.06 14 ASP B CA 1
ATOM 693 C C . ASP B 1 14 ? 6.688 15.977 -0.717 1 98.06 14 ASP B C 1
ATOM 695 O O . ASP B 1 14 ? 6.367 16.953 -1.393 1 98.06 14 ASP B O 1
ATOM 699 N N . HIS B 1 15 ? 7.703 15.164 -1.134 1 98.62 15 HIS B N 1
ATOM 700 C CA . HIS B 1 15 ? 8.477 15.367 -2.352 1 98.62 15 HIS B CA 1
ATOM 701 C C . HIS B 1 15 ? 8.344 14.18 -3.299 1 98.62 15 HIS B C 1
ATOM 703 O O . HIS B 1 15 ? 9.312 13.469 -3.553 1 98.62 15 HIS B O 1
ATOM 709 N N . PRO B 1 16 ? 7.168 14.023 -3.871 1 98.81 16 PRO B N 1
ATOM 710 C CA . PRO B 1 16 ? 6.926 12.859 -4.73 1 98.81 16 PRO B CA 1
ATOM 711 C C . PRO B 1 16 ? 7.863 12.812 -5.938 1 98.81 16 PRO B C 1
ATOM 713 O O . PRO B 1 16 ? 8.148 11.734 -6.457 1 98.81 16 PRO B O 1
ATOM 716 N N . GLU B 1 17 ? 8.344 13.977 -6.305 1 98.69 17 GLU B N 1
ATOM 717 C CA . GLU B 1 17 ? 9.242 14.039 -7.453 1 98.69 17 GLU B CA 1
ATOM 718 C C . GLU B 1 17 ? 10.586 13.383 -7.145 1 98.69 17 GLU B C 1
ATOM 720 O O . GLU B 1 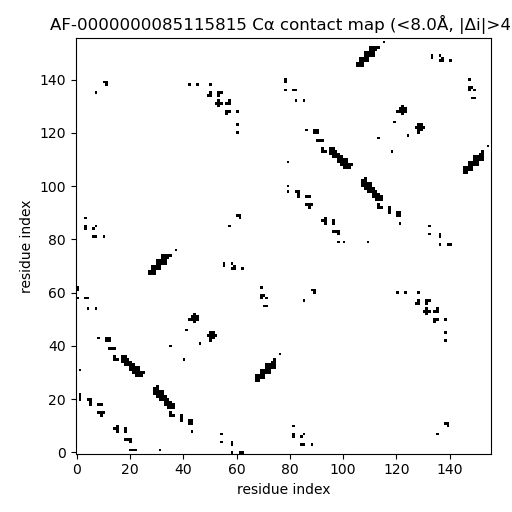17 ? 11.328 13.023 -8.055 1 98.69 17 GLU B O 1
ATOM 725 N N . ALA B 1 18 ? 10.914 13.195 -5.91 1 98.56 18 ALA B N 1
ATOM 726 C CA . ALA B 1 18 ? 12.188 12.625 -5.484 1 98.56 18 ALA B CA 1
ATOM 727 C C . ALA B 1 18 ? 12.078 11.117 -5.301 1 98.56 18 ALA B C 1
ATOM 729 O O . ALA B 1 18 ? 13.078 10.438 -5.039 1 98.56 18 ALA B O 1
ATOM 730 N N . VAL B 1 19 ? 10.906 10.531 -5.449 1 98.81 19 VAL B N 1
ATOM 731 C CA . VAL B 1 19 ? 10.703 9.102 -5.25 1 98.81 19 VAL B CA 1
ATOM 732 C C . VAL B 1 19 ? 11.25 8.328 -6.453 1 98.81 19 VAL B C 1
ATOM 734 O O . VAL B 1 19 ? 10.906 8.625 -7.598 1 98.81 19 VAL B O 1
ATOM 737 N N . ALA B 1 20 ? 12.133 7.445 -6.145 1 98.38 20 ALA B N 1
ATOM 738 C CA . ALA B 1 20 ? 12.672 6.555 -7.172 1 98.38 20 ALA B CA 1
ATOM 739 C C . ALA B 1 20 ? 12.805 5.129 -6.645 1 98.38 20 ALA B C 1
ATOM 741 O O . ALA B 1 20 ? 13.07 4.922 -5.457 1 98.38 20 ALA B O 1
ATOM 742 N N . VAL B 1 21 ? 12.562 4.223 -7.496 1 98.56 21 VAL B N 1
ATOM 743 C CA . VAL B 1 21 ? 12.727 2.811 -7.176 1 98.56 21 VAL B CA 1
ATOM 744 C C . VAL B 1 21 ? 13.648 2.154 -8.195 1 98.56 21 VAL B C 1
ATOM 746 O O . VAL B 1 21 ? 13.422 2.254 -9.406 1 98.56 21 VAL B O 1
ATOM 749 N N . GLU B 1 22 ? 14.68 1.576 -7.676 1 97.81 22 GLU B N 1
ATOM 750 C CA . GLU B 1 22 ? 15.578 0.793 -8.523 1 97.81 22 GLU B CA 1
ATOM 751 C C . GLU B 1 22 ? 15.375 -0.704 -8.305 1 97.81 22 GLU B C 1
ATOM 753 O O . GLU B 1 22 ? 15.195 -1.15 -7.164 1 97.81 22 GLU B O 1
ATOM 758 N N . ARG B 1 23 ? 15.406 -1.389 -9.438 1 97.31 23 ARG B N 1
ATOM 759 C CA . ARG B 1 23 ? 15.227 -2.836 -9.375 1 97.31 23 ARG B CA 1
ATOM 760 C C . ARG B 1 23 ? 16.547 -3.564 -9.594 1 97.31 23 ARG B C 1
ATOM 762 O O . ARG B 1 23 ? 17.266 -3.291 -10.562 1 97.31 23 ARG B O 1
ATOM 769 N N . ARG B 1 24 ? 16.953 -4.344 -8.586 1 96 24 ARG B N 1
ATOM 770 C CA . ARG B 1 24 ? 18.078 -5.246 -8.734 1 96 24 ARG B CA 1
ATOM 771 C C . ARG B 1 24 ? 17.656 -6.699 -8.547 1 96 24 ARG B C 1
ATOM 773 O O . ARG B 1 24 ? 16.891 -7.012 -7.637 1 96 24 ARG B O 1
ATOM 780 N N . GLU B 1 25 ? 18.156 -7.484 -9.523 1 94.75 25 GLU B N 1
ATOM 781 C CA . GLU B 1 25 ? 17.812 -8.898 -9.445 1 94.75 25 GLU B CA 1
ATOM 782 C C . GLU B 1 25 ? 19 -9.742 -9.016 1 94.75 25 GLU B C 1
ATOM 784 O O . GLU B 1 25 ? 20.109 -9.562 -9.531 1 94.75 25 GLU B O 1
ATOM 789 N N . GLU B 1 26 ? 18.766 -10.453 -7.996 1 95.25 26 GLU B N 1
ATOM 790 C CA . GLU B 1 26 ? 19.719 -11.461 -7.547 1 95.25 26 GLU B CA 1
ATOM 791 C C . GLU B 1 26 ? 19.219 -12.867 -7.859 1 95.25 26 GLU B C 1
ATOM 793 O O . GLU B 1 26 ? 18.156 -13.039 -8.469 1 95.25 26 GLU B O 1
ATOM 798 N N . GLU B 1 27 ? 20 -13.852 -7.562 1 94.56 27 GLU B N 1
ATOM 799 C CA . GLU B 1 27 ? 19.672 -15.242 -7.875 1 94.56 27 GLU B CA 1
ATOM 800 C C . GLU B 1 27 ? 18.344 -15.656 -7.254 1 94.56 27 GLU B C 1
ATOM 802 O O . GLU B 1 27 ? 17.5 -16.25 -7.922 1 94.56 27 GLU B O 1
ATOM 807 N N . THR B 1 28 ? 18.125 -15.297 -6.07 1 94.62 28 THR B N 1
ATOM 808 C CA . THR B 1 28 ? 16.969 -15.844 -5.363 1 94.62 28 THR B CA 1
ATOM 809 C C . THR B 1 28 ? 16 -14.734 -4.969 1 94.62 28 THR B C 1
ATOM 811 O O . THR B 1 28 ? 14.961 -15 -4.367 1 94.62 28 THR B O 1
ATOM 814 N N . ALA B 1 29 ? 16.438 -13.445 -5.367 1 96.44 29 ALA B N 1
ATOM 815 C CA . ALA B 1 29 ? 15.57 -12.359 -4.902 1 96.44 29 ALA B CA 1
ATOM 816 C C . ALA B 1 29 ? 15.562 -11.203 -5.895 1 96.44 29 ALA B C 1
ATOM 818 O O . ALA B 1 29 ? 16.5 -11.039 -6.676 1 96.44 29 ALA B O 1
ATOM 819 N N . VAL B 1 30 ? 14.5 -10.523 -5.941 1 97.19 30 VAL B N 1
ATOM 820 C CA . VAL B 1 30 ? 14.406 -9.211 -6.582 1 97.19 30 VAL B CA 1
ATOM 821 C C . VAL B 1 30 ? 14.367 -8.117 -5.516 1 97.19 30 VAL B C 1
ATOM 823 O O . VAL B 1 30 ? 13.523 -8.156 -4.617 1 97.19 30 VAL B O 1
ATOM 826 N N . ILE B 1 31 ? 15.328 -7.176 -5.574 1 97.81 31 ILE B N 1
ATOM 827 C CA . ILE B 1 31 ? 15.43 -6.105 -4.59 1 97.81 31 ILE B CA 1
ATOM 828 C C . ILE B 1 31 ? 14.953 -4.793 -5.203 1 97.81 31 ILE B C 1
ATOM 830 O O . ILE B 1 31 ? 15.422 -4.391 -6.273 1 97.81 31 ILE B O 1
ATOM 834 N N . TYR B 1 32 ? 13.984 -4.215 -4.578 1 98.31 32 TYR B N 1
ATOM 835 C CA . TYR B 1 32 ? 13.562 -2.859 -4.91 1 98.31 32 TYR B CA 1
ATOM 836 C C . TYR B 1 32 ? 14.117 -1.854 -3.91 1 98.31 32 TYR B C 1
ATOM 838 O O . TYR B 1 32 ? 13.719 -1.843 -2.744 1 98.31 32 TYR B O 1
ATOM 846 N N . GLU B 1 33 ? 15 -1.032 -4.41 1 98.56 33 GLU B N 1
ATOM 847 C CA . GLU B 1 33 ? 15.609 -0 -3.576 1 98.56 33 GLU B CA 1
ATOM 848 C C . GLU B 1 33 ? 14.891 1.335 -3.734 1 98.56 33 GLU B C 1
ATOM 850 O O . GLU B 1 33 ? 14.844 1.896 -4.832 1 98.56 33 GLU B O 1
ATOM 855 N N . LEU B 1 34 ? 14.484 1.795 -2.598 1 98.75 34 LEU B N 1
ATOM 856 C CA . LEU B 1 34 ? 13.664 2.998 -2.564 1 98.75 34 LEU B CA 1
ATOM 857 C C . LEU B 1 34 ? 14.492 4.211 -2.148 1 98.75 34 LEU B C 1
ATOM 859 O O . LEU B 1 34 ? 15.195 4.168 -1.14 1 98.75 34 LEU B O 1
ATOM 863 N N . SER B 1 35 ? 14.375 5.254 -2.99 1 98.56 35 SER B N 1
ATOM 864 C CA . SER B 1 35 ? 14.969 6.547 -2.658 1 98.56 35 SER B CA 1
ATOM 865 C C . SER B 1 35 ? 13.898 7.621 -2.5 1 98.56 35 SER B C 1
ATOM 867 O O . SER B 1 35 ? 12.992 7.727 -3.326 1 98.56 35 SER B O 1
ATOM 869 N N . VAL B 1 36 ? 14.086 8.367 -1.408 1 98.69 36 VAL B N 1
ATOM 870 C CA . VAL B 1 36 ? 13.172 9.477 -1.141 1 98.69 36 VAL B CA 1
ATOM 871 C C . VAL B 1 36 ? 13.969 10.703 -0.684 1 98.69 36 VAL B C 1
ATOM 873 O O . VAL B 1 36 ? 15.156 10.602 -0.391 1 98.69 36 VAL B O 1
ATOM 876 N N . HIS B 1 37 ? 13.297 11.812 -0.711 1 98.31 37 HIS B N 1
ATOM 877 C CA . HIS B 1 37 ? 13.906 13 -0.134 1 98.31 37 HIS B CA 1
ATOM 878 C C . HIS B 1 37 ? 14.25 12.789 1.336 1 98.31 37 HIS B C 1
ATOM 880 O O . HIS B 1 37 ? 13.508 12.133 2.064 1 98.31 37 HIS B O 1
ATOM 886 N N . GLU B 1 38 ? 15.32 13.406 1.794 1 97.56 38 GLU B N 1
ATOM 887 C CA . GLU B 1 38 ? 15.789 13.227 3.164 1 97.56 38 GLU B CA 1
ATOM 888 C C . GLU B 1 38 ? 14.734 13.656 4.172 1 97.56 38 GLU B C 1
ATOM 890 O O . GLU B 1 38 ? 14.594 13.047 5.234 1 97.56 38 GLU B O 1
ATOM 895 N N . ASP B 1 39 ? 14 14.641 3.857 1 97.5 39 ASP B N 1
ATOM 896 C CA . ASP B 1 39 ? 12.969 15.172 4.746 1 97.5 39 ASP B CA 1
ATOM 897 C C . ASP B 1 39 ? 11.812 14.18 4.902 1 97.5 39 ASP B C 1
ATOM 899 O O . ASP B 1 39 ? 11 14.312 5.812 1 97.5 39 ASP B O 1
ATOM 903 N N . ASP B 1 40 ? 11.742 13.172 3.904 1 97.88 40 ASP B N 1
ATOM 904 C CA . ASP B 1 40 ? 10.578 12.297 3.84 1 97.88 40 ASP B CA 1
ATOM 905 C C . ASP B 1 40 ? 10.898 10.914 4.414 1 97.88 40 ASP B C 1
ATOM 907 O O . ASP B 1 40 ? 10.016 10.07 4.547 1 97.88 40 ASP B O 1
ATOM 911 N N . THR B 1 41 ? 12.133 10.648 4.801 1 97.94 41 THR B N 1
ATOM 912 C CA . THR B 1 41 ? 12.555 9.328 5.246 1 97.94 41 THR B CA 1
ATOM 913 C C . THR B 1 41 ? 11.742 8.875 6.457 1 97.94 41 THR B C 1
ATOM 915 O O . THR B 1 41 ? 11.297 7.73 6.527 1 97.94 41 THR B O 1
ATOM 918 N N . GLY B 1 42 ? 11.516 9.797 7.332 1 97.25 42 GLY B N 1
ATOM 919 C CA . GLY B 1 42 ? 10.734 9.477 8.516 1 97.25 42 GLY B CA 1
ATOM 920 C C . GLY B 1 42 ? 9.312 9.062 8.203 1 97.25 42 GLY B C 1
ATOM 921 O O . GLY B 1 42 ? 8.766 8.164 8.852 1 97.25 42 GLY B O 1
ATOM 922 N N . LYS B 1 43 ? 8.742 9.594 7.176 1 97.5 43 LYS B N 1
ATOM 923 C CA . LYS B 1 43 ? 7.371 9.273 6.781 1 97.5 43 LYS B CA 1
ATOM 924 C C . LYS B 1 43 ? 7.293 7.883 6.152 1 97.5 43 LYS B C 1
ATOM 926 O O . LYS B 1 43 ? 6.312 7.164 6.344 1 97.5 43 LYS B O 1
ATOM 931 N N . VAL B 1 44 ? 8.305 7.531 5.453 1 98.56 44 VAL B N 1
ATOM 932 C CA . VAL B 1 44 ? 8.32 6.246 4.758 1 98.56 44 VAL B CA 1
ATOM 933 C C . VAL B 1 44 ? 8.609 5.125 5.75 1 98.56 44 VAL B C 1
ATOM 935 O O . VAL B 1 44 ? 8.008 4.055 5.684 1 98.56 44 VAL B O 1
ATOM 938 N N . ILE B 1 45 ? 9.523 5.422 6.664 1 98.38 45 ILE B N 1
ATOM 939 C CA . ILE B 1 45 ? 9.891 4.406 7.645 1 98.38 45 ILE B CA 1
ATOM 940 C C . ILE B 1 45 ? 8.781 4.266 8.68 1 98.38 45 ILE B C 1
ATOM 942 O O . ILE B 1 45 ? 8.336 3.154 8.977 1 98.38 45 ILE B O 1
ATOM 946 N N . GLY B 1 46 ? 8.258 5.398 9.234 1 97.62 46 GLY B N 1
ATOM 947 C CA . GLY B 1 46 ? 7.234 5.418 10.266 1 97.62 46 GLY B CA 1
ATOM 948 C C . GLY B 1 46 ? 7.785 5.129 11.648 1 97.62 46 GLY B C 1
ATOM 949 O O . GLY B 1 46 ? 8.914 4.66 11.789 1 97.62 46 GLY B O 1
ATOM 950 N N . LYS B 1 47 ? 6.953 5.449 12.641 1 96.62 47 LYS B N 1
ATOM 951 C CA . LYS B 1 47 ? 7.34 5.16 14.016 1 96.62 47 LYS B CA 1
ATOM 952 C C . LYS B 1 47 ? 7.621 3.672 14.203 1 96.62 47 LYS B C 1
ATOM 954 O O . LYS B 1 47 ? 6.805 2.826 13.836 1 96.62 47 LYS B O 1
ATOM 959 N N . GLN B 1 48 ? 8.852 3.342 14.633 1 97.69 48 GLN B N 1
ATOM 960 C CA . GLN B 1 48 ? 9.273 1.966 14.867 1 97.69 48 GLN B CA 1
ATOM 961 C C . GLN B 1 48 ? 9.25 1.151 13.578 1 97.69 48 GLN B C 1
ATOM 963 O O . GLN B 1 48 ? 8.961 -0.046 13.602 1 97.69 48 GLN B O 1
ATOM 968 N N . GLY B 1 49 ? 9.367 1.73 12.445 1 98.31 49 GLY B N 1
ATOM 969 C CA . GLY B 1 49 ? 9.406 1.059 11.156 1 98.31 49 GLY B CA 1
ATOM 970 C C . GLY B 1 49 ? 8.055 0.513 10.727 1 98.31 49 GLY B C 1
ATOM 971 O O . GLY B 1 49 ? 7.977 -0.38 9.883 1 98.31 49 GLY B O 1
ATOM 972 N N . ARG B 1 50 ? 7.02 1.025 11.203 1 98.56 50 ARG B N 1
ATOM 973 C CA . ARG B 1 50 ? 5.68 0.481 10.992 1 98.56 50 ARG B CA 1
ATOM 974 C C . ARG B 1 50 ? 5.234 0.688 9.547 1 98.56 50 ARG B C 1
ATOM 976 O O . ARG B 1 50 ? 4.684 -0.224 8.922 1 98.56 50 ARG B O 1
ATOM 983 N N . THR B 1 51 ? 5.473 1.787 9.016 1 98.81 51 THR B N 1
ATOM 984 C CA . THR B 1 51 ? 4.996 2.094 7.672 1 98.81 51 THR B CA 1
ATOM 985 C C . THR B 1 51 ? 5.773 1.292 6.629 1 98.81 51 THR B C 1
ATOM 987 O O . THR B 1 51 ? 5.176 0.692 5.73 1 98.81 51 THR B O 1
ATOM 990 N N . ILE B 1 52 ? 7.098 1.219 6.773 1 98.88 52 ILE B N 1
ATOM 991 C CA . ILE B 1 52 ? 7.91 0.496 5.801 1 98.88 52 ILE B CA 1
ATOM 992 C C . ILE B 1 52 ? 7.598 -0.998 5.875 1 98.88 52 ILE B C 1
ATOM 994 O O . ILE B 1 52 ? 7.59 -1.689 4.855 1 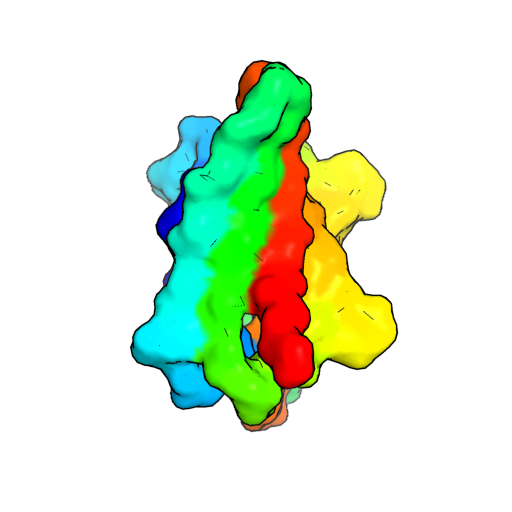98.88 52 ILE B O 1
ATOM 998 N N . GLN B 1 53 ? 7.273 -1.458 7.027 1 98.88 53 GLN B N 1
ATOM 999 C CA . GLN B 1 53 ? 6.883 -2.857 7.16 1 98.88 53 GLN B CA 1
ATOM 1000 C C . GLN B 1 53 ? 5.539 -3.123 6.492 1 98.88 53 GLN B C 1
ATOM 1002 O O . GLN B 1 53 ? 5.344 -4.168 5.867 1 98.88 53 GLN B O 1
ATOM 1007 N N . ALA B 1 54 ? 4.652 -2.146 6.598 1 98.94 54 ALA B N 1
ATOM 1008 C CA . ALA B 1 54 ? 3.359 -2.285 5.934 1 98.94 54 ALA B CA 1
ATOM 1009 C C . ALA B 1 54 ? 3.518 -2.303 4.418 1 98.94 54 ALA B C 1
ATOM 1011 O O . ALA B 1 54 ? 2.887 -3.107 3.73 1 98.94 54 ALA B O 1
ATOM 1012 N N . ILE B 1 55 ? 4.379 -1.454 3.93 1 98.94 55 ILE B N 1
ATOM 1013 C CA . ILE B 1 55 ? 4.652 -1.422 2.496 1 98.94 55 ILE B CA 1
ATOM 1014 C C . ILE B 1 55 ? 5.23 -2.764 2.053 1 98.94 55 ILE B C 1
ATOM 1016 O O . ILE B 1 55 ? 4.777 -3.344 1.062 1 98.94 55 ILE B O 1
ATOM 1020 N N . ARG B 1 56 ? 6.168 -3.271 2.818 1 98.81 56 ARG B N 1
ATOM 1021 C CA . ARG B 1 56 ? 6.773 -4.559 2.5 1 98.81 56 ARG B CA 1
ATOM 1022 C C . ARG B 1 56 ? 5.73 -5.672 2.508 1 98.81 56 ARG B C 1
ATOM 1024 O O . ARG B 1 56 ? 5.746 -6.551 1.646 1 98.81 56 ARG B O 1
ATOM 1031 N N . THR B 1 57 ? 4.789 -5.652 3.424 1 98.81 57 THR B N 1
ATOM 1032 C CA . THR B 1 57 ? 3.736 -6.66 3.504 1 98.81 57 THR B CA 1
ATOM 1033 C C . THR B 1 57 ? 2.836 -6.602 2.273 1 98.81 57 THR B C 1
ATOM 1035 O O . THR B 1 57 ? 2.52 -7.633 1.678 1 98.81 57 THR B O 1
ATOM 1038 N N . VAL B 1 58 ? 2.467 -5.383 1.897 1 98.75 58 VAL B N 1
ATOM 1039 C CA . VAL B 1 58 ? 1.625 -5.199 0.719 1 98.75 58 VAL B CA 1
ATOM 1040 C C . VAL B 1 58 ? 2.357 -5.703 -0.522 1 98.75 58 VAL B C 1
ATOM 1042 O O . VAL B 1 58 ? 1.779 -6.418 -1.346 1 98.75 58 VAL B O 1
ATOM 1045 N N . VAL B 1 59 ? 3.643 -5.395 -0.618 1 98.56 59 VAL B N 1
ATOM 1046 C CA . VAL B 1 59 ? 4.434 -5.777 -1.782 1 98.56 59 VAL B CA 1
ATOM 1047 C C . VAL B 1 59 ? 4.605 -7.297 -1.814 1 98.56 59 VAL B C 1
ATOM 1049 O O . VAL B 1 59 ? 4.477 -7.918 -2.871 1 98.56 59 VAL B O 1
ATOM 1052 N N . ALA B 1 60 ? 4.84 -7.871 -0.659 1 97.81 60 ALA B N 1
ATOM 1053 C CA . ALA B 1 60 ? 4.965 -9.328 -0.587 1 97.81 60 ALA B CA 1
ATOM 1054 C C . ALA B 1 60 ? 3.666 -10.008 -1.01 1 97.81 60 ALA B C 1
ATOM 1056 O O . ALA B 1 60 ? 3.689 -11.008 -1.732 1 97.81 60 ALA B O 1
ATOM 1057 N N . ALA B 1 61 ? 2.576 -9.477 -0.574 1 97.88 61 ALA B N 1
ATOM 1058 C CA . ALA B 1 61 ? 1.28 -10.039 -0.942 1 97.88 61 ALA B CA 1
ATOM 1059 C C . ALA B 1 61 ? 1.036 -9.922 -2.443 1 97.88 61 ALA B C 1
ATOM 1061 O O . ALA B 1 61 ? 0.522 -10.852 -3.07 1 97.88 61 ALA B O 1
ATOM 1062 N N . ALA B 1 62 ? 1.433 -8.82 -2.99 1 97.56 62 ALA B N 1
ATOM 1063 C CA . ALA B 1 62 ? 1.266 -8.594 -4.426 1 97.56 62 ALA B CA 1
ATOM 1064 C C . ALA B 1 62 ? 2.166 -9.523 -5.234 1 97.56 62 ALA B C 1
ATOM 1066 O O . ALA B 1 62 ? 1.827 -9.898 -6.359 1 97.56 62 ALA B O 1
ATOM 1067 N N . ALA B 1 63 ? 3.254 -9.844 -4.645 1 96.31 63 ALA B N 1
ATOM 1068 C CA . ALA B 1 63 ? 4.242 -10.672 -5.328 1 96.31 63 ALA B CA 1
ATOM 1069 C C . ALA B 1 63 ? 3.98 -12.156 -5.074 1 96.31 63 ALA B C 1
ATOM 1071 O O . ALA B 1 63 ? 4.797 -13.008 -5.438 1 96.31 63 ALA B O 1
ATOM 1072 N N . ALA B 1 64 ? 2.805 -12.344 -4.418 1 91.31 64 ALA B N 1
ATOM 1073 C CA . ALA B 1 64 ? 2.49 -13.742 -4.129 1 91.31 64 ALA B CA 1
ATOM 1074 C C . ALA B 1 64 ? 2.457 -14.578 -5.406 1 91.31 64 ALA B C 1
ATOM 1076 O O . ALA B 1 64 ? 1.857 -14.164 -6.406 1 91.31 64 ALA B O 1
ATOM 1077 N N . GLY B 1 65 ? 3.252 -15.578 -5.461 1 87.19 65 GLY B N 1
ATOM 1078 C CA . GLY B 1 65 ? 3.338 -16.438 -6.633 1 87.19 65 GLY B CA 1
ATOM 1079 C C . GLY B 1 65 ? 4.582 -16.188 -7.461 1 87.19 65 GLY B C 1
ATOM 1080 O O . GLY B 1 65 ? 4.84 -16.906 -8.43 1 87.19 65 GLY B O 1
ATOM 1081 N N . SER B 1 66 ? 5.207 -15.062 -7.262 1 88.25 66 SER B N 1
ATOM 1082 C CA . SER B 1 66 ? 6.453 -14.773 -7.961 1 88.25 66 SER B CA 1
ATOM 1083 C C . SER B 1 66 ? 7.5 -15.852 -7.691 1 88.25 66 SER B C 1
ATOM 1085 O O . SER B 1 66 ? 7.578 -16.391 -6.582 1 88.25 66 SER B O 1
ATOM 1087 N N . PRO B 1 67 ? 8.156 -16.141 -8.641 1 90.62 67 PRO B N 1
ATOM 1088 C CA . PRO B 1 67 ? 9.164 -17.188 -8.477 1 90.62 67 PRO B CA 1
ATOM 1089 C C . PRO B 1 67 ? 10.273 -16.797 -7.504 1 90.62 67 PRO B C 1
ATOM 1091 O O . PRO B 1 67 ? 10.922 -17.672 -6.922 1 90.62 67 PRO B O 1
ATOM 1094 N N . LYS B 1 68 ? 10.547 -15.477 -7.422 1 93.81 68 LYS B N 1
ATOM 1095 C CA . LYS B 1 68 ? 11.602 -14.992 -6.535 1 93.81 68 LYS B CA 1
ATOM 1096 C C . LYS B 1 68 ? 11.016 -14.188 -5.375 1 93.81 68 LYS B C 1
ATOM 1098 O O . LYS B 1 68 ? 9.93 -13.609 -5.5 1 93.81 68 LYS B O 1
ATOM 1103 N N . ARG B 1 69 ? 11.852 -14.188 -4.285 1 95.44 69 ARG B N 1
ATOM 1104 C CA . ARG B 1 69 ? 11.523 -13.336 -3.146 1 95.44 69 ARG B CA 1
ATOM 1105 C C . ARG B 1 69 ? 11.609 -11.867 -3.521 1 95.44 69 ARG B C 1
ATOM 1107 O O . ARG B 1 69 ? 12.516 -11.453 -4.254 1 95.44 69 ARG B O 1
ATOM 1114 N N . VAL B 1 70 ? 10.68 -11.086 -3.006 1 97.44 70 VAL B N 1
ATOM 1115 C CA . VAL B 1 70 ? 10.695 -9.656 -3.268 1 97.44 70 VAL B CA 1
ATOM 1116 C C . VAL B 1 70 ? 11.07 -8.898 -1.993 1 97.44 70 VAL B C 1
ATOM 1118 O O . VAL B 1 70 ? 10.492 -9.133 -0.93 1 97.44 70 VAL B O 1
ATOM 1121 N N . VAL B 1 71 ? 12.07 -8.016 -2.107 1 97.31 71 VAL B N 1
ATOM 1122 C CA . VAL B 1 71 ? 12.555 -7.254 -0.963 1 97.31 71 VAL B CA 1
ATOM 1123 C C . VAL B 1 71 ? 12.484 -5.758 -1.273 1 97.31 71 VAL B C 1
ATOM 1125 O O . VAL B 1 71 ? 12.898 -5.324 -2.352 1 97.31 71 VAL B O 1
ATOM 1128 N N . VAL B 1 72 ? 11.969 -5.035 -0.362 1 98.44 72 VAL B N 1
ATOM 1129 C CA . VAL B 1 72 ? 11.961 -3.578 -0.454 1 98.44 72 VAL B CA 1
ATOM 1130 C C . VAL B 1 72 ? 12.922 -2.992 0.58 1 98.44 72 VAL B C 1
ATOM 1132 O O . VAL B 1 72 ? 12.836 -3.311 1.769 1 98.44 72 VAL B O 1
ATOM 1135 N N . GLN B 1 73 ? 13.797 -2.178 0.102 1 97.69 73 GLN B N 1
ATOM 1136 C CA . GLN B 1 73 ? 14.758 -1.521 0.983 1 97.69 73 GLN B CA 1
ATOM 1137 C C . GLN B 1 73 ? 14.75 -0.009 0.771 1 97.69 73 GLN B C 1
ATOM 1139 O O . GLN B 1 73 ? 14.641 0.463 -0.362 1 97.69 73 GLN B O 1
ATOM 1144 N N . VAL B 1 74 ? 14.859 0.702 1.86 1 97.56 74 VAL B N 1
ATOM 1145 C CA . VAL B 1 74 ? 15.023 2.15 1.772 1 97.56 74 VAL B CA 1
ATOM 1146 C 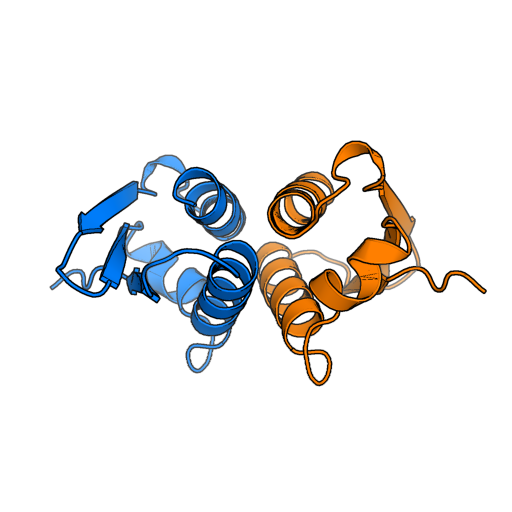C . VAL B 1 74 ? 16.5 2.496 1.672 1 97.56 74 VAL B C 1
ATOM 1148 O O . VAL B 1 74 ? 17.312 2.037 2.484 1 97.56 74 VAL B O 1
ATOM 1151 N N . LYS B 1 75 ? 16.75 3.279 0.694 1 93.94 75 LYS B N 1
ATOM 1152 C CA . LYS B 1 75 ? 18.141 3.678 0.492 1 93.94 75 LYS B CA 1
ATOM 1153 C C . LYS B 1 75 ? 18.609 4.613 1.602 1 93.94 75 LYS B C 1
ATOM 1155 O O . LYS B 1 75 ? 17.938 5.59 1.927 1 93.94 75 LYS B O 1
ATOM 1160 N N . ASP B 1 76 ? 19.688 4.203 2.271 1 81.25 76 ASP B N 1
ATOM 1161 C CA . ASP B 1 76 ? 20.297 5.004 3.326 1 81.25 76 ASP B CA 1
ATOM 1162 C C . ASP B 1 76 ? 21.031 6.211 2.744 1 81.25 76 ASP B C 1
ATOM 1164 O O . ASP B 1 76 ? 21.625 6.117 1.673 1 81.25 76 ASP B O 1
ATOM 1168 N N . LYS B 1 77 ? 20.562 7.449 3.021 1 70.38 77 LYS B N 1
ATOM 1169 C CA . LYS B 1 77 ? 21.438 8.539 2.6 1 70.38 77 LYS B CA 1
ATOM 1170 C C . LYS B 1 77 ? 22.766 8.5 3.338 1 70.38 77 LYS B C 1
ATOM 1172 O O . LYS B 1 77 ? 22.812 8.367 4.562 1 70.38 77 LYS B O 1
ATOM 1177 N N . GLY B 1 78 ? 23.609 7.738 3.285 1 45.34 78 GLY B N 1
ATOM 1178 C CA . GLY B 1 78 ? 24.844 7.996 4.012 1 45.34 78 GLY B CA 1
ATOM 1179 C C . GLY B 1 78 ? 24.844 9.328 4.738 1 45.34 78 GLY B C 1
ATOM 1180 O O . GLY B 1 78 ? 24.094 10.234 4.375 1 45.34 78 GLY B O 1
#